Protein AF-B4R5C7-F1 (afdb_monomer_lite)

InterPro domains:
  IPR000560 Histidine phosphatase superfamily, clade-2 [PF00328] (10-81)
  IPR029033 Histidine phosphatase superfamily [G3DSA:3.40.50.1240] (1-124)
  IPR029033 Histidine phosphatase superfamily [SSF53254] (13-126)

pLDDT: mean 88.68, std 16.13, range [33.03, 98.56]

Organism: Drosophila simulans (NCBI:txid7240)

Structure (mmCIF, N/CA/C/O backbone):
data_AF-B4R5C7-F1
#
_entry.id   AF-B4R5C7-F1
#
loop_
_atom_site.group_PDB
_atom_site.id
_atom_site.type_symbol
_atom_site.label_atom_id
_atom_site.label_alt_id
_atom_site.label_comp_id
_atom_site.label_asym_id
_atom_site.label_entity_id
_atom_site.label_seq_id
_atom_site.pdbx_PDB_ins_code
_atom_site.Cartn_x
_atom_site.Cartn_y
_atom_site.Cartn_z
_atom_site.occupancy
_atom_site.B_iso_or_equiv
_atom_site.auth_seq_id
_atom_site.auth_comp_id
_atom_site.auth_asym_id
_atom_site.auth_atom_id
_atom_site.pdbx_PDB_model_num
ATOM 1 N N . MET A 1 1 ? -24.981 -32.936 2.264 1.00 34.34 1 MET A N 1
ATOM 2 C CA . MET A 1 1 ? -26.122 -32.511 3.099 1.00 34.34 1 MET A CA 1
ATOM 3 C C . MET A 1 1 ? -25.588 -32.151 4.472 1.00 34.34 1 MET A C 1
ATOM 5 O O . MET A 1 1 ? -25.191 -33.050 5.191 1.00 34.34 1 MET A O 1
ATOM 9 N N . PHE A 1 2 ? -25.544 -30.869 4.820 1.00 33.03 2 PHE A N 1
ATOM 10 C CA . PHE A 1 2 ? -25.499 -30.438 6.218 1.00 33.03 2 PHE A CA 1
ATOM 11 C C . PHE A 1 2 ? -26.506 -29.304 6.336 1.00 33.03 2 PHE A C 1
ATOM 13 O O . PHE A 1 2 ? -26.270 -28.196 5.859 1.00 33.03 2 PHE A O 1
ATOM 20 N N . ALA A 1 3 ? -27.685 -29.651 6.838 1.00 37.69 3 ALA A N 1
ATOM 21 C CA . ALA A 1 3 ? -28.769 -28.722 7.080 1.00 37.69 3 ALA A CA 1
ATOM 22 C C . ALA A 1 3 ? -28.703 -28.220 8.5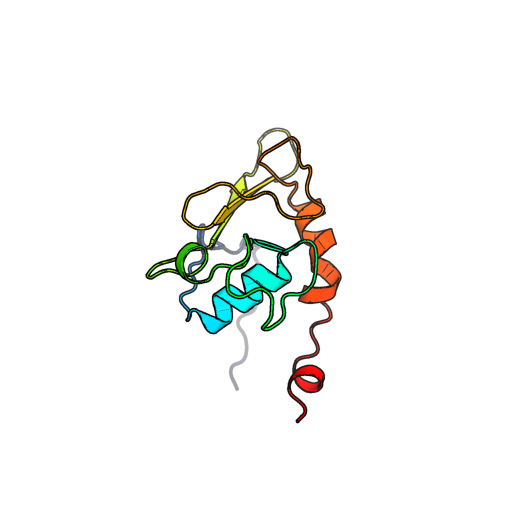28 1.00 37.69 3 ALA A C 1
ATOM 24 O O . ALA A 1 3 ? -28.516 -29.011 9.446 1.00 37.69 3 ALA A O 1
ATOM 25 N N . ALA A 1 4 ? -28.900 -26.906 8.645 1.00 42.06 4 ALA A N 1
ATOM 26 C CA . ALA A 1 4 ? -29.580 -26.159 9.701 1.00 42.06 4 ALA A CA 1
ATOM 27 C C . ALA A 1 4 ? -29.165 -26.345 11.172 1.00 42.06 4 ALA A C 1
ATOM 29 O O . ALA A 1 4 ? -29.449 -27.366 11.783 1.00 42.06 4 ALA A O 1
ATOM 30 N N . ILE A 1 5 ? -28.744 -25.232 11.789 1.00 45.69 5 ILE A N 1
ATOM 31 C CA . ILE A 1 5 ? -29.410 -24.731 13.001 1.00 45.69 5 ILE A CA 1
ATOM 32 C C . ILE A 1 5 ? -29.677 -23.236 12.795 1.00 45.69 5 ILE A C 1
ATOM 34 O O . ILE A 1 5 ? -28.762 -22.419 12.737 1.00 45.69 5 ILE A O 1
ATOM 38 N N . SER A 1 6 ? -30.957 -22.911 12.633 1.00 52.56 6 SER A N 1
ATOM 39 C CA . SER A 1 6 ? -31.511 -21.580 12.856 1.00 52.56 6 SER A CA 1
ATOM 40 C C . SER A 1 6 ? -31.900 -21.500 14.330 1.00 52.56 6 SER A C 1
ATOM 42 O O . SER A 1 6 ? -32.722 -22.299 14.774 1.00 52.56 6 SER A O 1
ATOM 44 N N . SER A 1 7 ? -31.339 -20.549 15.075 1.00 40.88 7 SER A N 1
ATOM 45 C CA . SER A 1 7 ? -31.991 -19.989 16.260 1.00 40.88 7 SER A CA 1
ATOM 46 C C . SER A 1 7 ? -31.436 -18.594 16.545 1.00 40.88 7 SER A C 1
ATOM 48 O O . SER A 1 7 ? -30.247 -18.408 16.792 1.00 40.88 7 SER A O 1
ATOM 50 N N . SER A 1 8 ? -32.350 -17.638 16.460 1.00 50.56 8 SER A N 1
ATOM 51 C CA . SER A 1 8 ? -32.337 -16.259 16.938 1.00 50.56 8 SER A CA 1
ATOM 52 C C . SER A 1 8 ? -31.475 -15.965 18.174 1.00 50.56 8 SER A C 1
ATOM 54 O O . SER A 1 8 ? -31.780 -16.454 19.255 1.00 50.56 8 SER A O 1
ATOM 56 N N . GLU A 1 9 ? -30.472 -15.101 18.005 1.00 43.09 9 GLU A N 1
ATOM 57 C CA . GLU A 1 9 ? -30.157 -13.914 18.822 1.00 43.09 9 GLU A CA 1
ATOM 58 C C . GLU A 1 9 ? -28.901 -13.252 18.227 1.00 43.09 9 GLU A C 1
ATOM 60 O O . GLU A 1 9 ? -27.983 -13.921 17.746 1.00 43.09 9 GLU A O 1
ATOM 65 N N . GLU A 1 10 ? -28.894 -11.923 18.177 1.00 49.38 10 GLU A N 1
ATOM 66 C CA . GLU A 1 10 ? -27.946 -11.055 17.471 1.00 49.38 10 GLU A CA 1
ATOM 67 C C . GLU A 1 10 ? -26.508 -11.188 18.019 1.00 49.38 10 GLU A C 1
ATOM 69 O O . GLU A 1 10 ? -25.986 -10.356 18.759 1.00 49.38 10 GLU A O 1
ATOM 74 N N . THR A 1 11 ? -25.832 -12.282 17.669 1.00 41.75 11 THR A N 1
ATOM 75 C CA . THR A 1 11 ? -24.466 -12.547 18.109 1.00 41.75 11 THR A CA 1
ATOM 76 C C . THR A 1 11 ? -23.538 -11.707 17.244 1.00 41.75 11 THR A C 1
ATOM 78 O O . THR A 1 11 ? -23.197 -12.094 16.127 1.00 41.75 11 THR A O 1
ATOM 81 N N . ARG A 1 12 ? -23.127 -10.532 17.736 1.00 54.59 12 ARG A N 1
ATOM 82 C CA . ARG A 1 12 ? -22.050 -9.734 17.131 1.00 54.59 12 ARG A CA 1
ATOM 83 C C . ARG A 1 12 ? -20.842 -10.656 16.957 1.00 54.59 12 ARG A C 1
ATOM 85 O O . ARG A 1 12 ? -20.153 -10.966 17.926 1.00 54.59 12 ARG A O 1
ATOM 92 N N . GLN A 1 13 ? -20.641 -11.157 15.740 1.00 57.31 13 GLN A N 1
ATOM 93 C CA . GLN A 1 13 ? -19.651 -12.186 15.447 1.00 57.31 13 GLN A CA 1
ATOM 94 C C . GLN A 1 13 ? -18.298 -11.724 15.984 1.00 57.31 13 GLN A C 1
ATOM 96 O O . GLN A 1 13 ? -17.803 -10.675 15.563 1.00 57.31 13 GLN A O 1
ATOM 101 N N . ARG A 1 14 ? -17.735 -12.454 16.961 1.00 59.91 14 ARG A N 1
ATOM 102 C CA . ARG A 1 14 ? -16.424 -12.145 17.548 1.00 59.91 14 ARG A CA 1
ATOM 103 C C . ARG A 1 14 ? -15.376 -12.263 16.444 1.00 59.91 14 ARG A C 1
ATOM 105 O O . ARG A 1 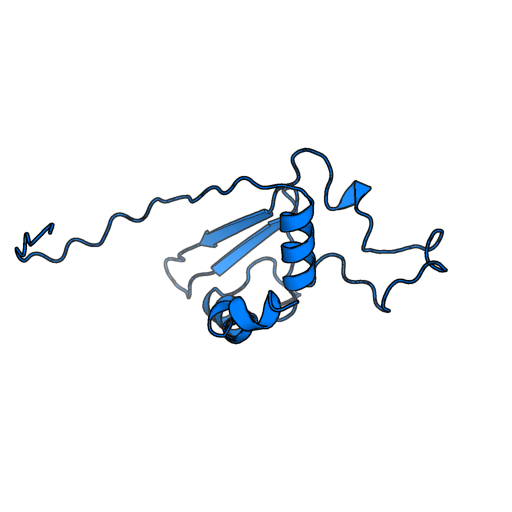14 ? -14.847 -13.338 16.186 1.00 59.91 14 ARG A O 1
ATOM 112 N N . ARG A 1 15 ? -15.125 -11.163 15.735 1.00 67.56 15 ARG A N 1
ATOM 113 C CA . ARG A 1 15 ? -14.024 -11.065 14.780 1.00 67.56 15 ARG A CA 1
ATOM 114 C C . ARG A 1 15 ? -12.728 -11.101 15.579 1.00 67.56 15 ARG A C 1
ATOM 116 O O . ARG A 1 15 ? -12.626 -10.435 16.605 1.00 67.56 15 ARG A O 1
ATOM 123 N N . ALA A 1 16 ? -11.765 -11.892 15.118 1.00 80.38 16 ALA A N 1
ATOM 124 C CA . ALA A 1 16 ? -10.434 -11.898 15.705 1.00 80.38 16 ALA A CA 1
ATOM 125 C C . ALA A 1 16 ? -9.850 -10.475 15.676 1.00 80.38 16 ALA A C 1
ATOM 127 O O . ALA A 1 16 ? -9.988 -9.768 14.676 1.00 80.38 16 ALA A O 1
ATOM 128 N N . ASN A 1 17 ? -9.189 -10.067 16.763 1.00 87.88 17 ASN A N 1
ATOM 129 C CA . ASN A 1 17 ? -8.557 -8.745 16.863 1.00 87.88 17 ASN A CA 1
ATOM 130 C C . ASN A 1 17 ? -7.373 -8.588 15.895 1.00 87.88 17 ASN A C 1
ATOM 132 O O . ASN A 1 17 ? -6.982 -7.469 15.578 1.00 87.88 17 ASN A O 1
ATOM 136 N N . ALA A 1 18 ? -6.819 -9.704 15.418 1.00 93.69 18 ALA A N 1
ATOM 137 C CA . ALA A 1 18 ? -5.745 -9.747 14.441 1.00 93.69 18 ALA A CA 1
ATOM 138 C C . ALA A 1 18 ? -5.991 -10.862 13.419 1.00 93.69 18 ALA A C 1
ATOM 140 O O . ALA A 1 18 ? -6.585 -11.898 13.724 1.00 93.69 18 ALA A O 1
ATOM 141 N N . THR A 1 19 ? -5.507 -10.655 12.198 1.00 95.25 19 THR A N 1
ATOM 142 C CA . THR A 1 19 ? -5.455 -11.674 11.147 1.00 95.25 19 THR A CA 1
ATOM 143 C C . THR A 1 19 ? -4.056 -11.657 10.551 1.00 95.25 19 THR A C 1
ATOM 145 O O . THR A 1 19 ? -3.584 -10.603 10.132 1.00 95.25 19 THR A O 1
ATOM 148 N N . LEU A 1 20 ? -3.391 -12.811 10.553 1.00 96.00 20 LEU A N 1
ATOM 149 C CA . LEU A 1 20 ? -2.003 -12.965 10.125 1.00 96.00 20 LEU A CA 1
ATOM 150 C C . LEU A 1 20 ? -1.960 -13.876 8.899 1.00 96.00 20 LEU A C 1
ATOM 152 O O . LEU A 1 20 ? -2.482 -14.989 8.935 1.00 96.00 20 LEU A O 1
ATOM 156 N N . TYR A 1 21 ? -1.333 -13.398 7.827 1.00 96.38 21 TYR A N 1
ATOM 157 C CA . TYR A 1 21 ? -1.121 -14.156 6.598 1.00 96.38 21 TYR A CA 1
ATOM 158 C C . TYR A 1 21 ? 0.374 -14.349 6.375 1.00 96.38 21 TYR A C 1
ATOM 160 O O . TYR A 1 21 ? 1.149 -13.406 6.519 1.00 96.38 21 TYR A O 1
ATOM 168 N N . PHE A 1 22 ? 0.763 -15.556 5.973 1.00 96.75 22 PHE A N 1
ATOM 169 C CA . PHE A 1 22 ? 2.138 -15.893 5.618 1.00 96.75 22 PHE A CA 1
ATOM 170 C C . PHE A 1 22 ? 2.186 -16.275 4.144 1.00 96.75 22 PHE A C 1
ATOM 172 O O . PHE A 1 22 ? 1.329 -17.008 3.649 1.00 96.75 22 PHE A O 1
ATOM 179 N N . THR A 1 23 ? 3.158 -15.732 3.418 1.00 96.12 23 THR A N 1
ATOM 180 C CA . THR A 1 23 ? 3.288 -15.945 1.976 1.00 96.12 23 THR A CA 1
ATOM 181 C C . THR A 1 23 ? 4.743 -15.813 1.534 1.00 96.12 23 THR A C 1
ATOM 183 O O . THR A 1 23 ? 5.639 -15.636 2.356 1.00 96.12 23 THR A O 1
ATOM 186 N N . HIS A 1 24 ? 4.974 -15.919 0.229 1.00 96.81 24 HIS A N 1
ATOM 187 C CA . HIS A 1 24 ? 6.284 -15.774 -0.392 1.00 96.81 24 HIS A CA 1
ATOM 188 C C . HIS A 1 24 ? 6.492 -14.359 -0.951 1.00 96.81 24 HIS A C 1
ATOM 190 O O . HIS A 1 24 ? 5.530 -13.650 -1.264 1.00 96.81 24 HIS A O 1
ATOM 196 N N . SER A 1 25 ? 7.760 -14.012 -1.174 1.00 97.06 25 SER A N 1
ATOM 197 C CA . SER A 1 25 ? 8.234 -12.778 -1.826 1.00 97.06 25 SER A CA 1
ATOM 198 C C . SER A 1 25 ? 7.403 -12.373 -3.042 1.00 97.06 25 SER A C 1
ATOM 200 O O . SER A 1 25 ? 6.897 -11.259 -3.142 1.00 97.06 25 SER A O 1
ATOM 202 N N . GLY A 1 26 ? 7.166 -13.318 -3.955 1.00 96.50 26 GLY A N 1
ATOM 203 C CA . GLY A 1 26 ? 6.420 -13.060 -5.186 1.00 96.50 26 GLY A CA 1
ATOM 204 C C . GLY A 1 26 ? 4.986 -12.562 -4.967 1.00 96.50 26 GLY A C 1
ATOM 205 O O . GLY A 1 26 ? 4.471 -11.824 -5.805 1.00 96.50 26 GLY A O 1
ATOM 206 N N . THR A 1 27 ? 4.329 -12.939 -3.868 1.00 96.06 27 THR A N 1
ATOM 207 C CA . THR A 1 27 ? 3.000 -12.418 -3.508 1.00 96.06 27 THR A CA 1
ATOM 208 C C . THR A 1 27 ? 3.117 -11.044 -2.866 1.00 96.06 27 THR A C 1
ATOM 210 O O . THR A 1 27 ? 2.368 -10.137 -3.231 1.00 96.06 27 THR A O 1
ATOM 213 N N . LEU A 1 28 ? 4.074 -10.874 -1.949 1.00 97.31 28 LEU A N 1
ATOM 214 C CA . LEU A 1 28 ? 4.285 -9.610 -1.252 1.00 97.31 28 LEU A CA 1
ATOM 215 C C . LEU A 1 28 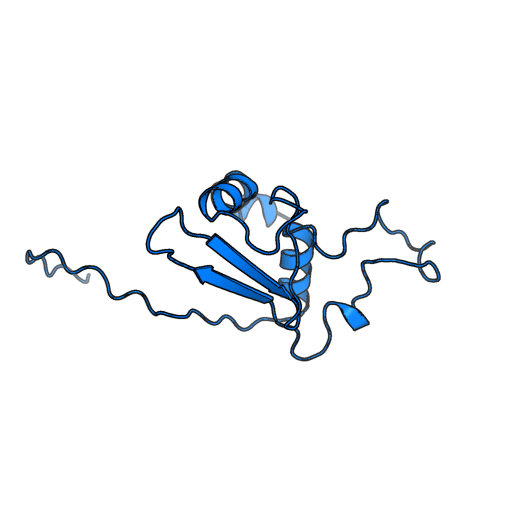? 4.652 -8.491 -2.233 1.00 97.31 28 LEU A C 1
ATOM 217 O O . LEU A 1 28 ? 4.012 -7.445 -2.223 1.00 97.31 28 LEU A O 1
ATOM 221 N N . LEU A 1 29 ? 5.575 -8.740 -3.164 1.00 97.94 29 LEU A N 1
ATOM 222 C CA . LEU A 1 29 ? 5.949 -7.785 -4.210 1.00 97.94 29 LEU A CA 1
ATOM 223 C C . LEU A 1 29 ? 4.759 -7.384 -5.094 1.00 97.94 29 LEU A C 1
ATOM 225 O O . LEU A 1 29 ? 4.602 -6.206 -5.404 1.00 97.94 29 LEU A O 1
ATOM 229 N N . LYS A 1 30 ? 3.877 -8.320 -5.472 1.00 95.62 30 LYS A N 1
ATOM 230 C CA . LYS A 1 30 ? 2.657 -7.981 -6.234 1.00 95.62 30 LYS A CA 1
ATOM 231 C C . LYS A 1 30 ? 1.730 -7.074 -5.429 1.00 95.62 30 LYS A C 1
ATOM 233 O O . LYS A 1 30 ? 1.169 -6.134 -5.987 1.00 95.62 30 LYS A O 1
ATOM 238 N N . LEU A 1 31 ? 1.598 -7.322 -4.126 1.00 96.50 31 LEU A N 1
ATOM 239 C CA . LEU A 1 31 ? 0.813 -6.471 -3.238 1.00 96.50 31 LEU A CA 1
ATOM 240 C C . LEU A 1 31 ? 1.447 -5.082 -3.084 1.00 96.50 31 LEU A C 1
ATOM 242 O O . LEU A 1 31 ? 0.742 -4.091 -3.226 1.00 96.50 31 LEU A O 1
ATOM 246 N N . LEU A 1 32 ? 2.763 -4.982 -2.873 1.00 97.88 32 LEU A N 1
ATOM 247 C CA . LEU A 1 32 ? 3.464 -3.693 -2.807 1.00 97.88 32 LEU A CA 1
ATOM 248 C C . LEU A 1 32 ? 3.303 -2.891 -4.108 1.00 97.88 32 LEU A C 1
ATOM 250 O O . LEU A 1 32 ? 3.024 -1.692 -4.051 1.00 97.88 32 LEU A O 1
ATOM 254 N N . ALA A 1 33 ? 3.401 -3.553 -5.266 1.00 96.88 33 ALA A N 1
ATOM 255 C CA . ALA A 1 33 ? 3.154 -2.936 -6.568 1.00 96.88 33 ALA A CA 1
ATOM 256 C C . ALA A 1 33 ? 1.712 -2.420 -6.692 1.00 96.88 33 ALA A C 1
ATOM 258 O O . ALA A 1 33 ? 1.503 -1.282 -7.113 1.00 96.88 33 ALA A O 1
ATOM 259 N N . HIS A 1 34 ? 0.725 -3.224 -6.279 1.00 95.69 34 HIS A N 1
ATOM 260 C CA . HIS A 1 34 ? -0.692 -2.844 -6.272 1.00 95.69 34 HIS A CA 1
ATOM 261 C C . HIS A 1 34 ? -0.981 -1.657 -5.344 1.00 95.69 34 HIS A C 1
ATOM 263 O O . HIS A 1 34 ? -1.734 -0.745 -5.684 1.00 95.69 34 HIS A O 1
ATOM 269 N N . LEU A 1 35 ? -0.324 -1.628 -4.185 1.00 96.94 35 LEU A N 1
ATOM 270 C CA . LEU A 1 35 ? -0.401 -0.529 -3.226 1.00 96.94 35 LEU A CA 1
ATOM 271 C C . LEU A 1 35 ? 0.342 0.731 -3.696 1.00 96.94 35 LEU A C 1
ATOM 273 O O . LEU A 1 35 ? 0.178 1.790 -3.096 1.00 96.94 35 LEU A O 1
ATOM 277 N N . GLY A 1 36 ? 1.140 0.641 -4.764 1.00 96.38 36 GLY A N 1
ATOM 278 C CA . GLY A 1 36 ? 1.941 1.746 -5.285 1.00 96.38 36 GLY A CA 1
ATOM 279 C C . GLY A 1 36 ? 3.154 2.095 -4.420 1.00 96.38 36 GLY A C 1
ATOM 280 O O . GLY A 1 36 ? 3.681 3.202 -4.531 1.00 96.38 36 GLY A O 1
ATOM 281 N N . LEU A 1 37 ? 3.601 1.173 -3.565 1.00 97.06 37 LEU A N 1
ATOM 282 C CA . LEU A 1 37 ? 4.797 1.338 -2.743 1.00 97.06 37 LEU A CA 1
ATOM 283 C C . LEU A 1 37 ? 6.061 1.099 -3.576 1.00 97.06 37 LEU A C 1
ATOM 285 O O . LEU A 1 37 ? 6.055 0.310 -4.518 1.00 97.06 37 LEU A O 1
ATOM 289 N N . ALA A 1 38 ? 7.145 1.805 -3.233 1.00 95.94 38 ALA A N 1
ATOM 290 C CA . ALA A 1 38 ? 8.425 1.752 -3.952 1.00 95.94 38 ALA A CA 1
ATOM 291 C C . ALA A 1 38 ? 8.305 2.005 -5.473 1.00 95.94 38 ALA A C 1
ATOM 293 O O . ALA A 1 38 ? 9.096 1.497 -6.266 1.00 95.94 38 ALA A O 1
ATOM 294 N N . ARG A 1 39 ? 7.305 2.791 -5.891 1.00 96.31 39 ARG A N 1
ATOM 295 C CA . ARG A 1 39 ? 7.020 3.061 -7.302 1.00 96.31 39 ARG A CA 1
ATOM 296 C C . ARG A 1 39 ? 7.971 4.108 -7.874 1.00 96.31 39 ARG A C 1
ATOM 298 O O . ARG A 1 39 ? 7.885 5.287 -7.537 1.00 96.31 39 ARG A O 1
ATOM 305 N N . ASP A 1 40 ? 8.820 3.688 -8.803 1.00 96.12 40 ASP A N 1
ATOM 306 C CA . ASP A 1 40 ? 9.675 4.585 -9.579 1.00 96.12 40 ASP A CA 1
ATOM 307 C C . ASP A 1 40 ? 8.876 5.576 -10.445 1.00 96.12 40 ASP A C 1
ATOM 309 O O . ASP A 1 40 ? 7.778 5.284 -10.927 1.00 96.12 40 ASP A O 1
ATOM 313 N N . LYS A 1 41 ? 9.460 6.760 -10.693 1.00 94.50 41 LYS A N 1
ATOM 314 C CA . LYS A 1 41 ? 8.845 7.816 -11.526 1.00 94.50 41 LYS A CA 1
ATOM 315 C C . LYS A 1 41 ? 8.595 7.365 -12.967 1.00 94.50 41 LYS A C 1
ATOM 317 O O . LYS A 1 41 ? 7.663 7.841 -13.609 1.00 94.50 41 LYS A O 1
ATOM 322 N N . LYS A 1 42 ? 9.455 6.489 -13.488 1.00 94.00 42 LYS A N 1
ATOM 323 C CA . LYS A 1 42 ? 9.362 5.908 -14.830 1.00 94.00 42 LYS A CA 1
ATOM 324 C C . LYS A 1 42 ? 9.409 4.383 -14.712 1.00 94.00 42 LYS A C 1
ATOM 326 O O . LYS A 1 42 ? 10.112 3.890 -13.830 1.00 94.00 42 LYS A O 1
ATOM 331 N N . PRO A 1 43 ? 8.710 3.638 -15.588 1.00 95.12 43 PRO A N 1
ATOM 332 C CA . PRO A 1 43 ? 8.825 2.186 -15.627 1.00 95.12 43 PRO A CA 1
ATOM 333 C C . PRO A 1 43 ? 10.283 1.752 -15.784 1.00 95.12 43 PRO A C 1
ATOM 335 O O . PRO A 1 43 ? 10.999 2.246 -16.660 1.00 95.12 43 PRO A O 1
ATOM 338 N N . LEU A 1 44 ? 10.714 0.830 -14.925 1.00 94.75 44 LEU A N 1
ATOM 339 C CA . LEU A 1 44 ? 12.068 0.304 -14.975 1.00 94.75 44 LEU A CA 1
ATOM 340 C C . LEU A 1 44 ? 12.269 -0.555 -16.224 1.00 94.75 44 LEU A C 1
ATOM 342 O O . LEU A 1 44 ? 11.386 -1.272 -16.686 1.00 9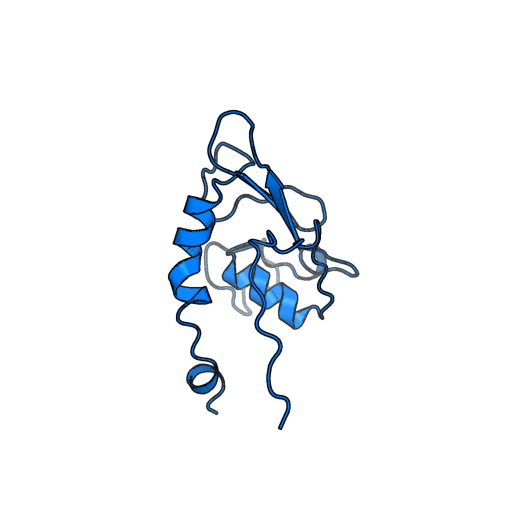4.75 44 LEU A O 1
ATOM 346 N N . THR A 1 45 ? 13.485 -0.495 -16.745 1.00 95.38 45 THR A N 1
ATOM 347 C CA . THR A 1 45 ? 13.965 -1.303 -17.872 1.00 95.38 45 THR A CA 1
ATOM 348 C C . THR A 1 45 ? 15.365 -1.812 -17.545 1.00 95.38 45 THR A C 1
ATOM 350 O O . THR A 1 45 ? 15.981 -1.339 -16.588 1.00 95.38 45 THR A O 1
ATOM 353 N N . HIS A 1 46 ? 15.915 -2.710 -18.366 1.00 93.88 46 HIS A N 1
ATOM 354 C CA . HIS A 1 46 ? 17.279 -3.231 -18.193 1.00 93.88 46 HIS A CA 1
ATOM 355 C C . HIS A 1 46 ? 18.353 -2.128 -18.058 1.00 93.88 46 HIS A C 1
ATOM 357 O O . HIS A 1 46 ? 19.354 -2.327 -17.377 1.00 93.88 46 HIS A O 1
ATOM 363 N N . LYS A 1 47 ? 18.129 -0.938 -18.638 1.00 94.75 47 LYS A N 1
ATOM 364 C CA . LYS A 1 47 ? 19.054 0.210 -18.566 1.00 94.75 47 LYS A CA 1
ATOM 365 C C . LYS A 1 47 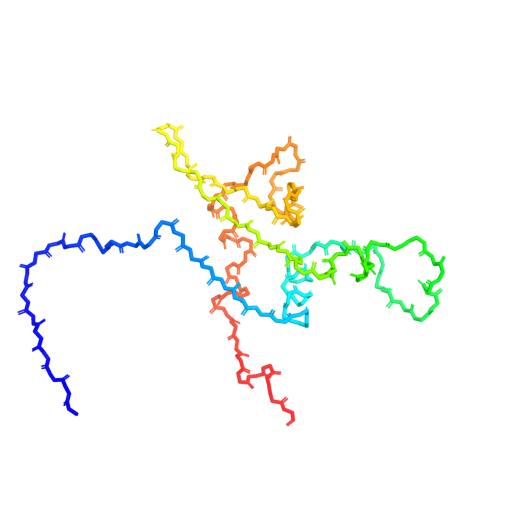? 19.168 0.825 -17.167 1.00 94.75 47 LYS A C 1
ATOM 367 O O . LYS A 1 47 ? 20.134 1.518 -16.878 1.00 94.75 47 LYS A O 1
ATOM 372 N N . HIS A 1 48 ? 18.202 0.558 -16.295 1.00 93.38 48 HIS A N 1
ATOM 373 C CA . HIS A 1 48 ? 18.125 1.099 -14.937 1.00 93.38 48 HIS A CA 1
ATOM 374 C C . HIS A 1 48 ? 18.807 0.186 -13.905 1.00 93.38 48 HIS A C 1
ATOM 376 O O . HIS A 1 48 ? 18.493 0.228 -12.714 1.00 93.38 48 HIS A O 1
ATOM 382 N N . PHE A 1 49 ? 19.700 -0.708 -14.344 1.00 87.44 49 PHE A N 1
ATOM 383 C CA . PHE A 1 49 ? 20.375 -1.643 -13.445 1.00 87.44 49 PHE A CA 1
ATOM 384 C C . PHE A 1 49 ? 21.214 -0.925 -12.376 1.00 87.44 49 PHE A C 1
ATOM 386 O O . PHE A 1 49 ? 21.102 -1.261 -11.200 1.00 87.44 49 PHE A O 1
ATOM 393 N N . ALA A 1 50 ? 21.989 0.083 -12.786 1.00 89.19 50 ALA A N 1
ATOM 394 C CA . ALA A 1 50 ? 22.902 0.839 -11.927 1.00 89.19 50 ALA A CA 1
ATOM 395 C C . ALA A 1 50 ? 22.347 2.201 -11.465 1.00 89.19 50 ALA A C 1
ATOM 397 O O . ALA A 1 50 ? 23.069 2.985 -10.858 1.00 89.19 50 ALA A O 1
ATOM 398 N N . SER A 1 51 ? 21.088 2.519 -11.778 1.00 90.69 51 SER A N 1
ATOM 399 C CA . SER A 1 51 ? 20.488 3.798 -11.392 1.00 90.69 51 SER A CA 1
ATOM 400 C C . SER A 1 51 ? 19.935 3.763 -9.973 1.00 90.69 51 SER A C 1
ATOM 402 O O . SER A 1 51 ? 19.495 2.718 -9.488 1.00 90.69 51 SER A O 1
ATOM 404 N N . GLU A 1 52 ? 19.825 4.941 -9.367 1.00 93.00 52 GLU A N 1
ATOM 405 C CA . GLU A 1 52 ? 19.017 5.129 -8.169 1.00 93.00 52 GLU A CA 1
ATOM 406 C C . GLU A 1 52 ? 17.538 4.855 -8.472 1.00 93.00 52 GLU A C 1
ATOM 408 O O . GLU A 1 52 ? 16.867 5.636 -9.146 1.00 93.00 52 GLU A O 1
ATOM 413 N N . ARG A 1 53 ? 17.058 3.696 -8.008 1.00 94.88 53 ARG A N 1
ATOM 414 C CA . ARG A 1 53 ? 15.677 3.217 -8.147 1.00 94.88 53 ARG A CA 1
ATOM 415 C C . ARG A 1 53 ? 15.058 2.947 -6.784 1.00 94.88 53 ARG A C 1
ATOM 417 O O . ARG A 1 53 ? 15.766 2.544 -5.859 1.00 94.88 53 ARG A O 1
ATOM 424 N N . LEU A 1 54 ? 13.749 3.139 -6.687 1.00 96.00 54 LEU A N 1
ATOM 425 C CA . LEU A 1 54 ? 12.956 2.840 -5.497 1.00 96.00 54 LEU A CA 1
ATOM 426 C C . LEU A 1 54 ? 12.646 1.343 -5.409 1.00 96.00 54 LEU A C 1
ATOM 428 O O . LEU A 1 54 ? 12.700 0.766 -4.323 1.00 96.00 54 LEU A O 1
ATOM 432 N N . TRP A 1 55 ? 12.399 0.686 -6.546 1.00 96.56 55 TRP A N 1
ATOM 433 C CA . TRP A 1 55 ? 12.154 -0.753 -6.595 1.00 96.56 55 TRP A CA 1
ATOM 434 C C . TRP A 1 55 ? 13.455 -1.565 -6.466 1.00 96.56 55 TRP A C 1
ATOM 436 O O . TRP A 1 55 ? 14.034 -2.057 -7.442 1.00 96.56 55 TRP A O 1
ATOM 446 N N . ARG A 1 56 ? 13.951 -1.698 -5.232 1.00 95.25 56 ARG A N 1
ATOM 447 C CA . ARG A 1 56 ? 15.119 -2.521 -4.875 1.00 95.25 56 ARG A CA 1
ATOM 448 C C . ARG A 1 56 ? 14.675 -3.676 -3.987 1.00 95.25 56 ARG A C 1
ATOM 450 O O . ARG A 1 56 ? 14.530 -3.499 -2.783 1.00 95.25 56 ARG A O 1
ATOM 457 N N . THR A 1 57 ? 14.487 -4.862 -4.567 1.00 94.69 57 THR A N 1
ATOM 458 C CA . THR A 1 57 ? 13.990 -6.056 -3.850 1.00 94.69 57 THR A CA 1
ATOM 459 C C . THR A 1 57 ? 14.814 -6.403 -2.611 1.00 94.69 57 THR A C 1
ATOM 461 O O . THR A 1 57 ? 14.238 -6.716 -1.582 1.00 94.69 57 THR A O 1
ATOM 464 N N . SER A 1 58 ? 16.137 -6.220 -2.642 1.00 93.75 58 SER A N 1
ATOM 465 C CA . SER A 1 58 ? 17.003 -6.413 -1.467 1.00 93.75 58 SER A CA 1
ATOM 466 C C . SER A 1 58 ? 16.704 -5.481 -0.284 1.00 93.75 58 SER A C 1
ATOM 468 O O . SER A 1 58 ? 17.159 -5.749 0.823 1.00 93.75 58 SER A O 1
ATOM 470 N N . GLN A 1 59 ? 15.977 -4.383 -0.505 1.00 95.12 59 GLN A N 1
ATOM 471 C CA . GLN A 1 59 ? 15.581 -3.420 0.524 1.00 95.12 59 GLN A CA 1
ATOM 472 C C . GLN A 1 59 ? 14.093 -3.496 0.866 1.00 95.12 59 GLN A C 1
ATOM 474 O O . GLN A 1 59 ? 13.725 -3.173 1.992 1.00 95.12 59 GLN A O 1
ATOM 479 N N . ILE A 1 60 ? 13.238 -3.860 -0.096 1.00 97.19 60 ILE A N 1
ATOM 480 C CA . ILE A 1 60 ? 11.775 -3.853 0.071 1.00 97.19 60 ILE A CA 1
ATOM 481 C C . ILE A 1 60 ? 11.170 -5.242 0.292 1.00 97.19 60 ILE A C 1
ATOM 483 O O . ILE A 1 60 ? 9.995 -5.322 0.610 1.00 97.19 60 ILE A O 1
ATOM 487 N N . ASP A 1 61 ? 11.931 -6.312 0.084 1.00 97.38 61 ASP A N 1
ATOM 488 C CA . ASP A 1 61 ? 11.478 -7.705 0.177 1.00 97.38 61 ASP A CA 1
ATOM 489 C C . ASP A 1 61 ? 12.659 -8.602 0.587 1.00 97.38 61 ASP A C 1
ATOM 491 O O . ASP A 1 61 ? 13.082 -9.522 -0.116 1.00 97.38 61 ASP A O 1
ATOM 495 N N . ALA A 1 62 ? 13.268 -8.240 1.715 1.00 95.62 62 ALA A N 1
ATOM 496 C CA . ALA A 1 62 ? 14.276 -9.044 2.385 1.00 95.62 62 ALA A CA 1
ATOM 497 C C . ALA A 1 62 ? 13.623 -10.223 3.136 1.00 95.62 62 ALA A C 1
ATOM 499 O O . ALA A 1 62 ? 12.401 -10.380 3.198 1.00 95.62 62 ALA A O 1
ATOM 500 N N . PHE A 1 63 ? 14.439 -11.085 3.743 1.00 95.62 63 PHE A N 1
ATOM 501 C CA . PHE A 1 63 ? 13.894 -12.149 4.584 1.00 95.62 63 PHE A CA 1
ATOM 502 C C . PHE A 1 63 ? 13.087 -11.568 5.749 1.00 95.62 63 PHE A C 1
ATOM 504 O O . PHE A 1 63 ? 13.525 -10.630 6.409 1.00 95.62 63 PHE A O 1
ATOM 511 N N . ALA A 1 64 ? 11.917 -12.164 5.997 1.00 95.31 64 ALA A N 1
ATOM 512 C CA . ALA A 1 64 ? 10.958 -11.735 7.015 1.00 95.31 64 ALA A CA 1
ATOM 513 C C . ALA A 1 64 ? 10.371 -10.319 6.817 1.00 95.31 64 ALA A C 1
ATOM 515 O O . ALA A 1 64 ? 9.821 -9.750 7.763 1.00 95.31 64 ALA A O 1
ATOM 516 N N . THR A 1 65 ? 10.413 -9.764 5.597 1.00 97.44 65 THR A N 1
ATOM 517 C CA . THR A 1 65 ? 9.646 -8.555 5.267 1.00 97.44 65 THR A CA 1
ATOM 518 C C . THR A 1 65 ? 8.162 -8.766 5.579 1.00 97.44 65 THR A C 1
ATOM 520 O O . THR A 1 65 ? 7.559 -9.784 5.236 1.00 97.44 65 THR A O 1
ATOM 523 N N . ASN A 1 66 ? 7.571 -7.775 6.242 1.00 97.44 66 ASN A N 1
ATOM 524 C CA . ASN A 1 66 ? 6.174 -7.763 6.652 1.00 97.44 66 ASN A CA 1
ATOM 525 C C . ASN A 1 66 ? 5.465 -6.489 6.174 1.00 97.44 66 ASN A C 1
ATOM 527 O O . ASN A 1 66 ? 6.085 -5.457 5.902 1.00 97.44 66 ASN A O 1
ATOM 531 N N . LEU A 1 67 ? 4.141 -6.582 6.085 1.00 98.31 67 LEU A N 1
ATOM 532 C CA . LEU A 1 67 ? 3.240 -5.482 5.774 1.00 98.31 67 LEU A CA 1
ATOM 533 C C . LEU A 1 67 ? 2.043 -5.570 6.723 1.00 98.31 67 LEU A C 1
ATOM 535 O O . LEU A 1 67 ? 1.352 -6.589 6.753 1.00 98.31 67 LEU A O 1
ATOM 539 N N . ALA A 1 68 ? 1.792 -4.510 7.484 1.00 98.25 68 ALA A N 1
ATOM 540 C CA . ALA A 1 68 ? 0.731 -4.465 8.481 1.00 98.25 68 ALA A CA 1
ATOM 541 C C . ALA A 1 68 ? -0.239 -3.311 8.221 1.00 98.25 68 ALA A C 1
ATOM 543 O O . ALA A 1 68 ? 0.165 -2.202 7.874 1.00 98.25 68 ALA A O 1
ATOM 544 N N . PHE A 1 69 ? -1.525 -3.576 8.449 1.00 97.81 69 PHE A N 1
ATOM 545 C CA . PHE A 1 69 ? -2.595 -2.582 8.456 1.00 97.81 69 PHE A CA 1
ATOM 546 C C . PHE A 1 69 ? -3.212 -2.562 9.853 1.00 97.81 69 PHE A C 1
ATOM 548 O O . PHE A 1 69 ? -3.909 -3.501 10.239 1.00 97.81 69 PHE A O 1
ATOM 555 N N . LEU A 1 70 ? -2.955 -1.505 10.620 1.00 97.50 70 LEU A N 1
ATOM 556 C CA . LEU A 1 70 ? -3.465 -1.345 11.978 1.00 97.50 70 LEU A CA 1
ATOM 557 C C . LEU A 1 70 ? -4.674 -0.422 11.948 1.00 97.50 70 LEU A C 1
ATOM 559 O O . LEU A 1 70 ? -4.559 0.729 11.535 1.00 97.50 70 LEU A O 1
ATOM 563 N N . ARG A 1 71 ? -5.834 -0.911 12.389 1.00 95.94 71 ARG A N 1
ATOM 564 C CA . ARG A 1 71 ? -7.052 -0.101 12.495 1.00 95.94 71 ARG A CA 1
ATOM 565 C C . ARG A 1 71 ? -7.153 0.517 13.884 1.00 95.94 71 ARG A C 1
ATOM 567 O O . ARG A 1 71 ? -7.128 -0.201 14.877 1.00 95.94 71 ARG A O 1
ATOM 574 N N . TYR A 1 72 ? -7.384 1.821 13.923 1.00 95.06 72 TYR A N 1
ATOM 575 C CA . TYR A 1 72 ? -7.732 2.560 15.128 1.00 95.06 72 TYR A CA 1
ATOM 576 C C . TYR A 1 72 ? -9.201 2.962 15.062 1.00 95.06 72 TYR A C 1
ATOM 578 O O . TYR A 1 72 ? -9.627 3.657 14.135 1.00 95.06 72 TYR A O 1
ATOM 586 N N . ASP A 1 73 ? -9.970 2.518 16.051 1.00 93.50 73 ASP A N 1
ATOM 587 C CA . ASP A 1 73 ? -11.321 3.007 16.297 1.00 93.50 73 ASP A CA 1
ATOM 588 C C . ASP A 1 73 ? -11.225 4.131 17.331 1.00 93.50 73 ASP A C 1
ATOM 590 O O . ASP A 1 73 ? -10.898 3.896 18.489 1.00 93.50 73 ASP A O 1
ATOM 594 N N . CYS A 1 74 ? -11.418 5.370 16.881 1.00 87.81 74 CYS A N 1
ATOM 595 C CA . CYS A 1 74 ? -11.303 6.557 17.723 1.00 87.81 74 CYS A CA 1
ATOM 596 C C . CYS A 1 74 ? -12.631 6.834 18.442 1.00 87.81 74 CYS A C 1
ATOM 598 O O . CYS A 1 74 ? -13.678 6.805 17.798 1.00 87.81 74 CYS A O 1
ATOM 600 N N . ASP A 1 75 ? -12.585 7.209 19.724 1.00 89.31 75 ASP A N 1
ATOM 601 C CA . ASP A 1 75 ? -13.785 7.538 20.519 1.00 89.31 75 ASP A CA 1
ATOM 602 C C . ASP A 1 75 ? -14.628 8.652 19.886 1.00 89.31 75 ASP A C 1
ATOM 604 O O . ASP A 1 75 ? -15.858 8.644 19.925 1.00 89.31 75 ASP A O 1
ATOM 608 N N . LYS A 1 76 ? -13.946 9.629 19.282 1.00 87.06 76 LYS A N 1
ATOM 609 C CA . LYS A 1 76 ? -14.541 10.747 18.552 1.00 87.06 76 LYS A CA 1
ATOM 610 C C . LYS A 1 76 ? -13.877 10.848 17.188 1.00 87.06 76 LYS A C 1
ATOM 612 O O . LYS A 1 76 ? -12.866 11.522 17.025 1.00 87.06 76 LYS A O 1
ATOM 617 N N . GLY A 1 77 ? -14.425 10.152 16.200 1.00 89.31 77 GLY A N 1
ATOM 618 C CA . GLY A 1 77 ? -13.924 10.232 14.833 1.00 89.31 77 GLY A CA 1
ATOM 619 C C . GLY A 1 77 ? -14.297 9.033 13.979 1.00 89.31 77 GLY A C 1
ATOM 620 O O . GLY A 1 77 ? -14.904 8.068 14.433 1.00 89.31 77 GLY A O 1
ATOM 621 N N . LYS A 1 78 ? -13.924 9.106 12.701 1.00 94.88 78 LYS A N 1
ATOM 622 C CA . LYS A 1 78 ? -14.039 7.968 11.784 1.00 94.88 78 LYS A CA 1
ATOM 623 C C . LYS A 1 78 ? -12.820 7.056 11.954 1.00 94.88 78 LYS A C 1
ATOM 625 O O . LYS A 1 78 ? -11.723 7.593 12.126 1.00 94.88 78 LYS A O 1
ATOM 630 N N . PRO A 1 79 ? -12.974 5.724 11.822 1.00 96.75 79 PRO A N 1
ATOM 631 C CA . PRO A 1 79 ? -11.860 4.791 11.927 1.00 96.75 79 PRO A CA 1
ATOM 632 C C . PRO A 1 79 ? -10.698 5.155 11.003 1.00 96.75 79 PRO A C 1
ATOM 634 O O . PRO A 1 79 ? -10.903 5.501 9.833 1.00 96.75 79 PRO A O 1
ATOM 637 N N . GLN A 1 80 ? -9.487 5.042 11.533 1.00 97.38 80 GLN A N 1
ATOM 638 C CA . GLN A 1 80 ? -8.237 5.323 10.834 1.00 97.38 80 GLN A CA 1
ATOM 639 C C . GLN A 1 80 ? -7.423 4.042 10.662 1.00 97.38 80 GLN A C 1
ATOM 641 O O . GLN A 1 80 ? -7.625 3.063 11.381 1.00 97.38 80 GLN A O 1
ATOM 646 N N . VAL A 1 81 ? -6.500 4.047 9.706 1.00 98.00 81 VAL A N 1
ATOM 647 C CA . VAL A 1 81 ? -5.590 2.938 9.427 1.00 98.00 81 VAL A CA 1
ATOM 648 C C . VAL A 1 81 ? -4.160 3.458 9.347 1.00 98.00 81 VAL A C 1
ATOM 650 O O . VAL A 1 81 ? -3.891 4.381 8.582 1.00 98.00 81 VAL A O 1
ATOM 653 N N . LEU A 1 82 ? -3.251 2.851 10.107 1.00 98.25 82 LEU A N 1
ATOM 654 C CA . LEU A 1 82 ? -1.806 2.999 9.936 1.00 98.25 82 LEU A CA 1
ATOM 655 C C . LEU A 1 82 ? -1.292 1.834 9.092 1.00 98.25 82 LEU A C 1
ATOM 657 O O . LEU A 1 82 ? -1.661 0.685 9.343 1.00 98.25 82 LEU A O 1
ATOM 661 N N . VAL A 1 83 ? -0.440 2.121 8.111 1.00 98.38 83 VAL A N 1
ATOM 662 C CA . VAL A 1 83 ? 0.176 1.092 7.268 1.00 98.38 83 VAL A CA 1
ATOM 663 C C . VAL A 1 83 ? 1.669 1.059 7.546 1.00 98.38 83 VAL A C 1
ATOM 665 O O . VAL A 1 83 ? 2.338 2.090 7.481 1.00 98.38 83 VAL A O 1
ATOM 668 N N . LEU A 1 84 ? 2.184 -0.126 7.865 1.00 98.56 84 LEU A N 1
ATOM 669 C CA . LEU A 1 84 ? 3.601 -0.356 8.128 1.00 98.56 84 LEU A CA 1
ATOM 670 C C . LEU A 1 84 ? 4.159 -1.328 7.098 1.00 98.56 84 LEU A C 1
ATOM 672 O O . LEU A 1 84 ? 3.558 -2.371 6.863 1.00 98.56 84 LEU A O 1
ATOM 676 N N . HIS A 1 85 ? 5.318 -1.017 6.533 1.00 98.19 85 HIS A N 1
ATOM 677 C CA . HIS A 1 85 ? 6.096 -1.931 5.706 1.00 98.19 85 HIS A CA 1
ATOM 678 C C . HIS A 1 85 ? 7.487 -2.077 6.322 1.00 98.19 85 HIS A C 1
ATOM 680 O O . HIS A 1 85 ? 8.217 -1.088 6.413 1.00 98.19 85 HIS A O 1
ATOM 686 N N . GLN A 1 86 ? 7.833 -3.290 6.763 1.00 97.38 86 GLN A N 1
ATOM 687 C CA . GLN A 1 86 ? 9.032 -3.557 7.571 1.00 97.38 86 GLN A CA 1
ATOM 688 C C . GLN A 1 86 ? 9.117 -2.614 8.780 1.00 97.38 86 GLN A C 1
ATOM 690 O O . GLN A 1 86 ? 10.075 -1.852 8.923 1.00 97.38 86 GLN A O 1
ATOM 695 N N . GLU A 1 87 ? 8.042 -2.587 9.579 1.00 97.44 87 GLU A N 1
ATOM 696 C CA . GLU A 1 87 ? 7.922 -1.781 10.807 1.00 97.44 87 GLU A CA 1
ATOM 697 C C . GLU A 1 87 ? 8.018 -0.255 10.601 1.00 97.44 87 GLU A C 1
ATOM 699 O O . GLU A 1 87 ? 7.982 0.509 11.565 1.00 97.44 87 GLU A O 1
ATOM 704 N N . ARG A 1 88 ? 8.101 0.223 9.355 1.00 97.25 88 ARG A N 1
ATOM 705 C CA . ARG A 1 88 ? 8.171 1.649 9.023 1.00 97.25 88 ARG A CA 1
ATOM 706 C C . ARG A 1 88 ? 6.847 2.123 8.466 1.00 97.25 88 ARG A C 1
ATOM 708 O O . ARG A 1 88 ? 6.264 1.470 7.601 1.00 97.25 88 ARG A O 1
ATOM 715 N N . VAL A 1 89 ? 6.403 3.288 8.926 1.00 98.12 89 VAL A N 1
ATOM 716 C CA . VAL A 1 89 ? 5.195 3.934 8.408 1.00 98.12 89 VAL A CA 1
ATOM 717 C C . VAL A 1 89 ? 5.349 4.204 6.915 1.00 98.12 89 VAL A C 1
ATOM 719 O O . VAL A 1 89 ? 6.341 4.787 6.476 1.00 98.12 89 VAL A O 1
ATOM 722 N N . VAL A 1 90 ? 4.346 3.796 6.140 1.00 97.44 90 VAL A N 1
ATOM 723 C CA . VAL A 1 90 ? 4.246 4.103 4.713 1.00 97.44 90 VAL A CA 1
ATOM 724 C C . VAL A 1 90 ? 2.934 4.810 4.412 1.00 97.44 90 VAL A C 1
ATOM 726 O O . VAL A 1 90 ? 1.869 4.430 4.896 1.00 97.44 90 VAL A O 1
ATOM 729 N N . ARG A 1 91 ? 3.009 5.844 3.574 1.00 96.81 91 ARG A N 1
ATOM 730 C CA . ARG A 1 91 ? 1.845 6.621 3.143 1.00 96.81 91 ARG A CA 1
ATOM 731 C C . ARG A 1 91 ? 1.403 6.117 1.781 1.00 96.81 91 ARG A C 1
ATOM 733 O O . ARG A 1 91 ? 2.139 6.219 0.802 1.00 96.81 91 ARG A O 1
ATOM 740 N N . LEU A 1 92 ? 0.210 5.532 1.731 1.00 97.06 92 LEU A N 1
ATOM 741 C CA . LEU A 1 92 ? -0.337 4.997 0.490 1.00 97.06 92 LEU A CA 1
ATOM 742 C C . LEU A 1 92 ? -0.772 6.136 -0.447 1.00 97.06 92 LEU A C 1
ATOM 744 O O . LEU A 1 92 ? -1.342 7.128 0.022 1.00 97.06 92 LEU A O 1
ATOM 748 N N . PRO A 1 93 ? -0.557 6.010 -1.768 1.00 95.94 93 PRO A N 1
ATOM 749 C CA . PRO A 1 93 ? -1.103 6.947 -2.741 1.00 95.94 93 PRO A CA 1
ATOM 750 C C . PRO A 1 93 ? -2.624 7.087 -2.593 1.00 95.94 93 PRO A C 1
ATOM 752 O O . PRO A 1 93 ? -3.345 6.098 -2.491 1.00 95.94 93 PRO A O 1
ATOM 755 N N . GLY A 1 94 ? -3.120 8.327 -2.583 1.00 94.50 94 GLY A N 1
ATOM 756 C CA . GLY A 1 94 ? -4.546 8.638 -2.417 1.00 94.50 94 GLY A CA 1
ATOM 757 C C . GLY A 1 94 ? -5.009 8.806 -0.964 1.00 94.50 94 GLY A C 1
ATOM 758 O O . GLY A 1 94 ? -6.090 9.353 -0.736 1.00 94.50 94 GLY A O 1
ATOM 759 N N . CYS A 1 95 ? -4.205 8.395 0.019 1.00 97.06 95 CYS A N 1
ATOM 760 C CA . CYS A 1 95 ? -4.364 8.834 1.406 1.00 97.06 95 CYS A CA 1
ATOM 761 C C . CYS A 1 95 ? -3.760 10.243 1.593 1.00 97.06 95 CYS A C 1
ATOM 763 O O . CYS A 1 95 ? -2.958 10.673 0.756 1.00 97.06 95 CYS A O 1
ATOM 765 N N . PRO A 1 96 ? -4.116 10.979 2.661 1.00 95.81 96 PRO A N 1
ATOM 766 C CA . PRO A 1 96 ? -3.432 12.226 3.012 1.00 95.81 96 PRO A CA 1
ATOM 767 C C . PRO A 1 96 ? -1.918 12.005 3.167 1.00 95.81 96 PRO A C 1
ATOM 769 O O . PRO A 1 96 ? -1.497 10.982 3.702 1.00 95.81 96 PRO A O 1
ATOM 772 N N . GLN A 1 97 ? -1.101 12.919 2.641 1.00 95.31 97 GLN A N 1
ATOM 773 C CA . GLN A 1 97 ? 0.363 12.749 2.566 1.00 95.31 97 GLN A CA 1
ATOM 774 C C . GLN A 1 97 ? 1.120 13.484 3.681 1.00 95.31 97 GLN A C 1
ATOM 776 O O . GLN A 1 97 ? 2.308 13.244 3.890 1.00 95.31 97 GLN A O 1
ATOM 781 N N . ASP A 1 98 ? 0.424 14.363 4.390 1.00 95.62 98 ASP A N 1
ATOM 782 C CA . ASP A 1 98 ? 0.874 15.187 5.511 1.00 95.62 98 ASP A CA 1
ATOM 783 C C . ASP A 1 98 ? 0.675 14.514 6.881 1.00 95.62 98 ASP A C 1
ATOM 785 O O . ASP A 1 98 ? 1.150 15.016 7.895 1.00 95.62 98 ASP A O 1
ATOM 789 N N . GLN A 1 99 ? 0.020 13.353 6.911 1.00 94.44 99 GLN A N 1
ATOM 790 C CA . GLN A 1 99 ? -0.256 12.571 8.115 1.00 94.44 99 GLN A CA 1
ATOM 791 C C . GLN A 1 99 ? 0.054 11.087 7.892 1.00 94.44 99 GLN A C 1
ATOM 793 O O . GLN A 1 99 ? 0.033 10.580 6.771 1.00 94.44 99 GLN A O 1
ATOM 798 N N . ASP A 1 100 ? 0.323 10.376 8.984 1.00 96.38 100 ASP A N 1
ATOM 799 C CA . ASP A 1 100 ? 0.670 8.949 8.953 1.00 96.38 100 ASP A CA 1
ATOM 800 C C . ASP A 1 100 ? -0.556 8.027 8.897 1.00 96.38 100 ASP A C 1
ATOM 802 O O . ASP A 1 100 ? -0.479 6.894 8.424 1.00 96.38 100 ASP A O 1
ATOM 806 N N . LEU A 1 101 ? -1.705 8.513 9.365 1.00 96.88 101 LEU A N 1
ATOM 807 C CA . LEU A 1 101 ? -2.959 7.767 9.384 1.00 96.88 101 LEU A CA 1
ATOM 808 C C . LEU A 1 101 ? -3.767 8.016 8.110 1.00 96.88 101 LEU A C 1
ATOM 810 O O . LEU A 1 101 ? -3.866 9.144 7.633 1.00 96.88 101 LEU A O 1
ATOM 814 N N . CYS A 1 102 ? -4.420 6.979 7.594 1.00 97.38 102 CYS A N 1
ATOM 815 C CA . CYS A 1 102 ? -5.369 7.088 6.493 1.00 97.38 102 CYS A CA 1
ATOM 816 C C . CYS A 1 102 ? -6.793 6.766 6.965 1.00 97.38 102 CYS A C 1
ATOM 818 O O . CYS A 1 102 ? -7.004 5.711 7.568 1.00 97.38 102 CYS A O 1
ATOM 820 N N . PRO A 1 103 ? -7.809 7.592 6.651 1.00 97.31 103 PRO A N 1
ATOM 821 C CA . PRO A 1 103 ? -9.187 7.248 6.975 1.00 97.31 103 PRO A CA 1
ATOM 822 C C . PRO A 1 103 ? -9.595 5.930 6.309 1.00 97.31 103 PRO A C 1
ATOM 824 O O . PRO A 1 103 ? -9.445 5.765 5.096 1.00 97.31 103 PRO A O 1
ATOM 827 N N . LEU A 1 104 ? -10.183 5.005 7.075 1.00 97.06 104 LEU A N 1
ATOM 828 C CA . LEU A 1 104 ? -10.564 3.675 6.581 1.00 97.06 104 LEU A CA 1
ATOM 829 C C . LEU A 1 104 ? -11.511 3.752 5.372 1.00 97.06 104 LEU A C 1
ATOM 831 O O . LEU A 1 104 ? -11.427 2.940 4.453 1.00 97.06 104 LEU A O 1
ATOM 835 N N . ALA A 1 105 ? -12.407 4.741 5.359 1.00 96.88 105 ALA A N 1
ATOM 836 C CA . ALA A 1 105 ? -13.314 4.981 4.238 1.00 96.88 105 ALA A CA 1
ATOM 837 C C . ALA A 1 105 ? -12.563 5.385 2.957 1.00 96.88 105 ALA A C 1
ATOM 839 O O . ALA A 1 105 ? -12.898 4.907 1.875 1.00 96.88 105 ALA A O 1
ATOM 840 N N . THR A 1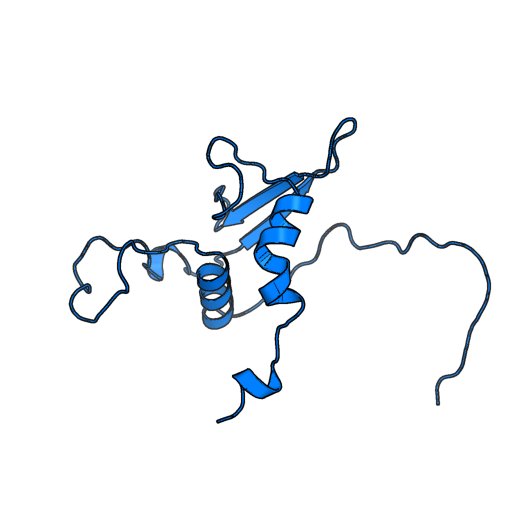 106 ? -11.527 6.220 3.079 1.00 97.19 106 THR A N 1
ATOM 841 C CA . THR A 1 106 ? -10.669 6.611 1.955 1.00 97.19 106 THR A CA 1
ATOM 842 C C . THR A 1 106 ? -9.916 5.398 1.423 1.00 97.19 106 THR A C 1
ATOM 844 O O . THR A 1 106 ? -9.957 5.153 0.221 1.00 97.19 106 THR A O 1
ATOM 847 N N . LEU A 1 107 ? -9.306 4.603 2.310 1.00 96.31 107 LEU A N 1
ATOM 848 C CA . LEU A 1 107 ? -8.579 3.391 1.932 1.00 96.31 107 LEU A CA 1
ATOM 849 C C . LEU A 1 107 ? -9.467 2.415 1.147 1.00 96.31 107 LEU A C 1
ATOM 851 O O . LEU A 1 107 ? -9.093 1.963 0.068 1.00 96.31 107 LEU A O 1
ATOM 855 N N . ARG A 1 108 ? -10.680 2.146 1.653 1.00 95.88 108 ARG A N 1
ATOM 856 C CA . ARG A 1 108 ? -11.668 1.303 0.962 1.00 95.88 108 ARG A CA 1
ATOM 857 C C . ARG A 1 108 ? -12.020 1.848 -0.413 1.00 95.88 108 ARG A C 1
ATOM 859 O O . ARG A 1 108 ? -12.037 1.090 -1.369 1.00 95.88 108 ARG A O 1
ATOM 866 N N . ARG A 1 109 ? -12.255 3.156 -0.525 1.00 96.88 109 ARG A N 1
ATOM 867 C CA . ARG A 1 109 ? -12.589 3.795 -1.803 1.00 96.88 109 ARG A CA 1
ATOM 868 C C . ARG A 1 109 ? -11.462 3.668 -2.831 1.00 96.88 109 ARG A C 1
ATOM 870 O O . ARG A 1 109 ? -11.756 3.415 -3.991 1.00 96.88 109 ARG A O 1
ATOM 877 N N . ILE A 1 110 ? -10.200 3.840 -2.424 1.00 95.81 110 ILE A N 1
ATOM 878 C CA . ILE A 1 110 ? -9.039 3.756 -3.331 1.00 95.81 110 ILE A CA 1
ATOM 879 C C . ILE A 1 110 ? -8.946 2.367 -3.968 1.00 95.81 110 ILE A C 1
ATOM 881 O O . ILE A 1 110 ? -8.713 2.256 -5.169 1.00 95.81 110 ILE A O 1
ATOM 885 N N . TYR A 1 111 ? -9.157 1.314 -3.176 1.00 94.81 111 TYR A N 1
ATOM 886 C CA . TYR A 1 111 ? -8.974 -0.064 -3.630 1.00 94.81 111 TYR A CA 1
ATOM 887 C C . TYR A 1 111 ? -10.270 -0.789 -4.010 1.00 94.81 111 TYR A C 1
ATOM 889 O O . TYR A 1 111 ? -10.178 -1.919 -4.488 1.00 94.81 111 TYR A O 1
ATOM 897 N N . ALA A 1 112 ? -11.442 -0.154 -3.873 1.00 94.94 112 ALA A N 1
ATOM 898 C CA . ALA A 1 112 ? -12.756 -0.744 -4.152 1.00 94.94 112 ALA A CA 1
ATOM 899 C C . ALA A 1 112 ? -12.781 -1.482 -5.493 1.00 94.94 112 ALA A C 1
ATOM 901 O O . ALA A 1 112 ? -12.996 -2.683 -5.527 1.00 94.94 112 ALA A O 1
ATOM 902 N N . ASN A 1 113 ? -12.408 -0.815 -6.590 1.00 91.50 113 ASN A N 1
ATOM 903 C CA . ASN A 1 113 ? -12.412 -1.443 -7.914 1.00 91.50 113 ASN A CA 1
ATOM 904 C C . ASN A 1 113 ? -11.517 -2.696 -7.986 1.00 91.50 113 ASN A C 1
ATOM 906 O O . ASN A 1 113 ? -11.912 -3.724 -8.519 1.00 91.50 113 ASN A O 1
ATOM 910 N N . SER A 1 114 ? -10.313 -2.633 -7.416 1.00 89.56 114 SER A N 1
ATOM 911 C CA . SER A 1 114 ? -9.375 -3.762 -7.456 1.00 89.56 114 SER A CA 1
ATOM 912 C C . SER A 1 114 ? -9.761 -4.940 -6.565 1.00 89.56 114 SER A C 1
ATOM 914 O O . SER A 1 114 ? -9.316 -6.055 -6.813 1.00 89.56 114 SER A O 1
ATOM 916 N N . VAL A 1 115 ? -10.548 -4.688 -5.519 1.00 89.38 115 VAL A N 1
ATOM 917 C CA . VAL A 1 115 ? -11.002 -5.710 -4.572 1.00 89.38 115 VAL A CA 1
ATOM 918 C C . VAL A 1 115 ? -12.331 -6.301 -5.037 1.00 89.38 115 VAL A C 1
ATOM 920 O O . VAL A 1 115 ? -12.472 -7.520 -5.082 1.00 89.38 115 VAL A O 1
ATOM 923 N N . ASP A 1 116 ? -13.268 -5.445 -5.438 1.00 89.50 116 ASP A N 1
ATOM 924 C CA . ASP A 1 116 ? -14.649 -5.813 -5.754 1.00 89.50 116 ASP A CA 1
ATOM 925 C C . ASP A 1 116 ? -14.810 -6.306 -7.203 1.00 89.50 116 ASP A C 1
ATOM 927 O O . ASP A 1 116 ? -15.714 -7.087 -7.496 1.00 89.50 116 ASP A O 1
ATOM 931 N N . HIS A 1 117 ? -13.920 -5.901 -8.117 1.00 89.06 117 HIS A N 1
ATOM 932 C CA . HIS A 1 117 ? -13.955 -6.277 -9.537 1.00 89.06 117 HIS A CA 1
ATOM 933 C C . HIS A 1 117 ? -12.699 -7.051 -9.972 1.00 89.06 117 HIS A C 1
ATOM 935 O O . HIS A 1 117 ? -12.154 -6.854 -11.060 1.00 89.06 117 HIS A O 1
ATOM 941 N N . CYS A 1 118 ? -12.232 -7.959 -9.112 1.00 84.25 118 CYS A N 1
ATOM 942 C CA . CYS A 1 118 ? -11.099 -8.842 -9.383 1.00 84.25 118 CYS A CA 1
ATOM 943 C C . CYS A 1 118 ? -11.544 -10.119 -10.120 1.00 84.25 118 CYS A C 1
ATOM 945 O O . CYS A 1 118 ? -11.818 -11.151 -9.503 1.00 84.25 118 CYS A O 1
ATOM 947 N N . ASP A 1 119 ? -11.614 -10.062 -11.451 1.00 87.38 119 ASP A N 1
ATOM 948 C CA . ASP A 1 119 ? -11.925 -11.232 -12.281 1.00 87.38 119 ASP A CA 1
ATOM 949 C C . ASP A 1 119 ? -10.693 -12.138 -12.434 1.00 87.38 119 ASP A C 1
ATOM 951 O O . ASP A 1 119 ? -9.834 -11.955 -13.304 1.00 87.38 119 ASP A O 1
ATOM 955 N N . ARG A 1 120 ? -10.598 -13.128 -11.543 1.00 83.81 120 ARG A N 1
ATOM 956 C CA . ARG A 1 120 ? -9.490 -14.090 -11.510 1.00 83.81 120 ARG A CA 1
ATOM 957 C C . ARG A 1 120 ? -9.440 -14.960 -12.761 1.00 83.81 120 ARG A C 1
ATOM 959 O O . ARG A 1 120 ? -8.346 -15.252 -13.234 1.00 83.81 120 ARG A O 1
ATOM 966 N N . GLU A 1 121 ? -10.589 -15.362 -13.295 1.00 87.44 121 GLU A N 1
ATOM 967 C CA . GLU A 1 121 ? -10.648 -16.234 -14.470 1.00 87.44 121 GLU A CA 1
ATOM 968 C C . GLU A 1 121 ? -10.135 -15.514 -15.709 1.00 87.44 121 GLU A C 1
ATOM 970 O O . GLU A 1 121 ? -9.359 -16.080 -16.478 1.00 87.44 121 GLU A O 1
ATOM 975 N N . LYS A 1 122 ? -10.505 -14.241 -15.875 1.00 88.62 122 LYS A N 1
ATOM 976 C CA . LYS A 1 122 ? -9.986 -13.407 -16.956 1.00 88.62 122 LYS A CA 1
ATOM 977 C C . LYS A 1 122 ? -8.486 -13.161 -16.823 1.00 88.62 122 LYS A C 1
ATOM 979 O O . LYS A 1 122 ? -7.782 -13.235 -17.824 1.00 88.62 122 LYS A O 1
ATOM 984 N N . MET A 1 123 ? -7.989 -12.873 -15.618 1.00 84.31 123 MET A N 1
ATOM 985 C CA . MET A 1 123 ? -6.557 -12.623 -15.394 1.00 84.31 123 MET A CA 1
ATOM 986 C C . MET A 1 123 ? -5.686 -13.866 -15.595 1.00 84.31 123 MET A C 1
ATOM 988 O O . MET A 1 123 ? -4.543 -13.743 -16.025 1.00 84.31 123 MET A O 1
ATOM 992 N N . CYS A 1 124 ? -6.200 -15.047 -15.250 1.00 86.69 124 CYS A N 1
ATOM 993 C CA . CYS A 1 124 ? -5.461 -16.307 -15.324 1.00 86.69 124 CYS A CA 1
ATOM 994 C C . CYS A 1 124 ? -5.701 -17.082 -16.626 1.00 86.69 124 CYS A C 1
ATOM 996 O O . CYS A 1 124 ? -5.217 -18.206 -16.752 1.00 86.69 124 CYS A O 1
ATOM 998 N N . ARG A 1 125 ? -6.434 -16.509 -17.587 1.00 87.44 125 ARG A N 1
ATOM 999 C CA . ARG A 1 125 ? -6.614 -17.104 -18.910 1.00 87.44 125 ARG A CA 1
ATOM 1000 C C . ARG A 1 125 ? -5.318 -16.938 -19.710 1.00 87.44 125 ARG A C 1
ATOM 1002 O O . ARG A 1 125 ? -4.957 -15.816 -20.061 1.00 87.44 125 ARG A O 1
ATOM 1009 N N . VAL A 1 126 ? -4.634 -18.055 -19.944 1.00 66.75 126 VAL A N 1
ATOM 1010 C CA . VAL A 1 126 ? -3.450 -18.176 -20.813 1.00 66.75 126 VAL A CA 1
ATOM 1011 C C . VAL A 1 126 ? -3.888 -18.677 -22.179 1.00 66.75 126 VAL A C 1
ATOM 1013 O O . VAL A 1 126 ? -4.752 -19.583 -22.203 1.00 66.75 126 VAL A O 1
#

Secondary structure (DSSP, 8-state):
----------------S-------HHHHHHHHHHHTTT--SS---GGGSSS--S--HHHHS-TT--EEEEEE--SSS--EEEEEETTEE---TTS-SSSSEEEHHHHHHHHHHHHHT--HHHHT--

Radius of gyration: 19.08 Å; chains: 1; bounding box: 55×48×41 Å

Foldseek 3Di:
DDDDDDDDDPPPPPDPQDDDDDDALVVVVVVCVVQCHQPFPDDDDPVCPPPDGSPDCCVQPNPPWDWDWDWDDDPPDAIKIFIDTSNHQDDGPQADPVDSIGGPVSVCVVCVCVVVVPPPCVVPDD

Sequence (126 aa):
MFAAISSSEETRQRRANATLYFTHSGTLLKLLAHLGLARDKKPLTHKHFASERLWRTSQIDAFATNLAFLRYDCDKGKPQVLVLHQERVVRLPGCPQDQDLCPLATLRRIYANSVDHCDREKMCRV